Protein AF-W1YSP0-F1 (afdb_monomer)

Secondary structure (DSSP, 8-state):
--------SEES-HHHHHHHHHHHHHHHHHHHHHHHHHHH--TT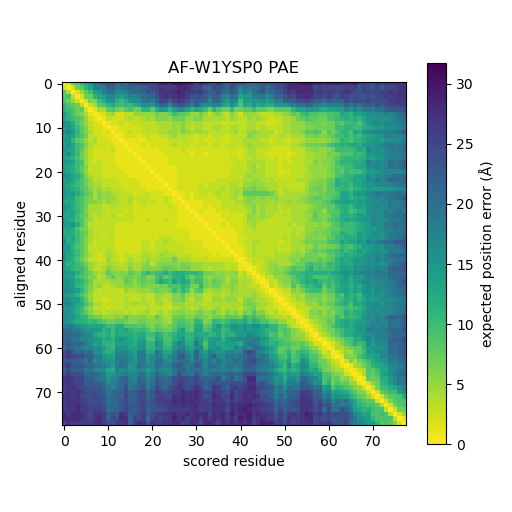S--EE--PPPTT-SS----TTS----TT------

Nearest PDB structures (foldseek):
  3la6-assembly2_L  TM=3.554E-01  e=8.474E+00  Escherichia coli K-12

Solvent-accessible s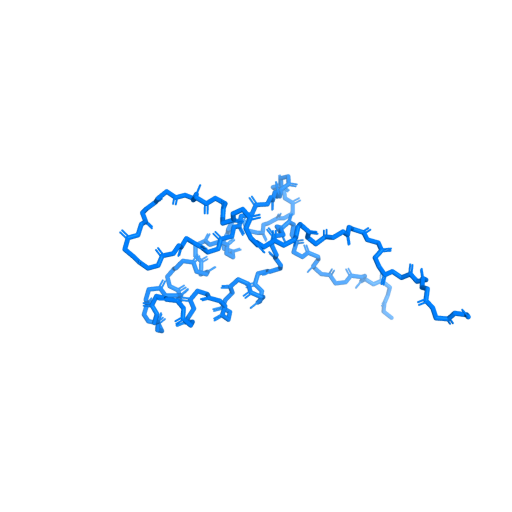urface area (backbone atoms only — not comparable to full-atom values): 5088 Å² total; per-residue (Å²): 133,99,65,85,69,89,70,63,55,35,40,60,40,65,67,57,44,33,55,49,21,27,72,56,58,33,64,70,54,8,49,55,56,34,51,58,51,53,73,60,63,47,94,88,50,90,51,47,81,60,76,74,51,56,73,94,44,95,58,82,70,78,62,87,82,58,76,73,81,65,95,60,90,66,89,88,90,127

InterPro domains:
  IPR002696 Membrane protein insertion efficiency factor YidD-like [PF01809] (1-52)
  IPR002696 Membrane protein insertion efficiency factor YidD-like [PTHR33383] (1-54)
  IPR002696 Membrane protein insertion efficiency factor YidD-like [SM01234] (1-52)
  IPR002696 Membrane protein insertion efficiency factor YidD-like [TIGR00278] (1-48)

Organism: NCBI:txid408170

Structure (mmCIF, N/CA/C/O backbone):
data_AF-W1YSP0-F1
#
_entry.id   AF-W1YSP0-F1
#
loop_
_atom_site.group_PDB
_atom_site.id
_atom_site.type_symbol
_atom_site.label_atom_id
_atom_site.label_alt_id
_atom_site.label_comp_id
_atom_site.label_asym_id
_atom_site.label_entity_id
_atom_site.label_seq_id
_atom_site.pdbx_PDB_ins_code
_atom_site.Cartn_x
_atom_site.Cartn_y
_atom_site.Cartn_z
_atom_site.occupancy
_atom_site.B_iso_or_equiv
_atom_site.auth_seq_id
_atom_site.auth_comp_id
_atom_site.auth_asym_id
_atom_site.auth_atom_id
_atom_site.pdbx_PDB_model_num
ATOM 1 N N . SER A 1 1 ? 25.587 -14.231 -0.302 1.00 39.25 1 SER A N 1
ATOM 2 C CA . SER A 1 1 ? 24.281 -14.618 -0.876 1.00 39.25 1 SER A CA 1
ATOM 3 C C . SER A 1 1 ? 23.876 -13.644 -1.981 1.00 39.25 1 SER A C 1
ATOM 5 O O . SER A 1 1 ? 23.396 -12.566 -1.656 1.00 39.25 1 SER A O 1
ATOM 7 N N . PRO A 1 2 ? 24.107 -13.953 -3.272 1.00 49.78 2 PRO A N 1
ATOM 8 C CA . PRO A 1 2 ? 23.901 -13.026 -4.390 1.00 49.78 2 PRO A CA 1
ATOM 9 C C . PRO A 1 2 ? 22.481 -13.152 -4.979 1.00 49.78 2 PRO A C 1
ATOM 11 O O . PRO A 1 2 ? 22.302 -13.400 -6.165 1.00 49.78 2 PRO A O 1
ATOM 14 N N . ALA A 1 3 ? 21.459 -13.016 -4.132 1.00 55.28 3 ALA A N 1
ATOM 15 C CA . ALA A 1 3 ? 20.051 -13.024 -4.524 1.00 55.28 3 ALA A CA 1
ATOM 16 C C . ALA A 1 3 ? 19.410 -11.745 -3.982 1.00 55.28 3 ALA A C 1
ATOM 18 O O . ALA A 1 3 ? 18.912 -11.722 -2.856 1.00 55.28 3 ALA A O 1
ATOM 19 N N . LEU A 1 4 ? 19.508 -10.651 -4.745 1.00 55.59 4 LEU A N 1
ATOM 20 C CA . LEU A 1 4 ? 18.880 -9.392 -4.355 1.00 55.59 4 LEU A CA 1
ATOM 21 C C . LEU A 1 4 ? 17.373 -9.637 -4.131 1.00 55.59 4 LEU A C 1
ATOM 23 O O . LEU A 1 4 ? 16.722 -10.292 -4.951 1.00 55.59 4 LEU A O 1
ATOM 27 N N . PRO A 1 5 ? 16.829 -9.181 -2.992 1.00 51.56 5 PRO A N 1
ATOM 28 C CA . PRO A 1 5 ? 15.560 -9.646 -2.458 1.00 51.56 5 PRO A CA 1
ATOM 29 C C . PRO A 1 5 ? 14.387 -9.189 -3.325 1.00 51.56 5 PRO A C 1
ATOM 31 O O . PRO A 1 5 ? 14.471 -8.223 -4.080 1.00 51.56 5 PRO A O 1
ATOM 34 N N . ARG A 1 6 ? 13.267 -9.900 -3.177 1.00 60.34 6 ARG A N 1
ATOM 35 C CA . ARG A 1 6 ? 11.944 -9.642 -3.765 1.00 60.34 6 ARG A CA 1
ATOM 36 C C . ARG A 1 6 ? 11.605 -8.136 -3.777 1.00 60.34 6 ARG A C 1
ATOM 38 O O . ARG A 1 6 ? 11.038 -7.620 -2.820 1.00 60.34 6 ARG A O 1
ATOM 45 N N . ARG A 1 7 ? 11.937 -7.426 -4.862 1.00 69.75 7 ARG A N 1
ATOM 46 C CA . ARG A 1 7 ? 11.582 -6.010 -5.053 1.00 69.75 7 ARG A CA 1
ATOM 47 C C . ARG A 1 7 ? 10.063 -5.917 -5.204 1.00 69.75 7 ARG A C 1
ATOM 49 O O . ARG A 1 7 ? 9.517 -6.536 -6.120 1.00 69.75 7 ARG A O 1
ATOM 56 N N . CYS A 1 8 ? 9.376 -5.165 -4.336 1.00 77.75 8 CYS A N 1
ATOM 57 C CA . CY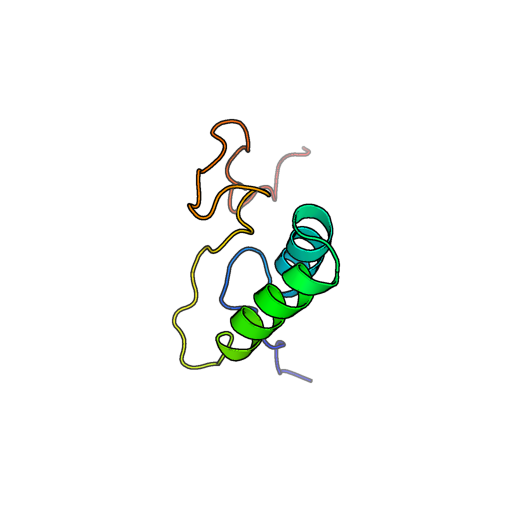S A 1 8 ? 7.972 -4.826 -4.593 1.00 77.75 8 CYS A CA 1
ATOM 58 C C . CYS A 1 8 ? 7.896 -4.161 -5.967 1.00 77.75 8 CYS A C 1
ATOM 60 O O . CYS A 1 8 ? 8.616 -3.206 -6.253 1.00 77.75 8 CYS A O 1
ATOM 62 N N . ARG A 1 9 ? 7.051 -4.716 -6.836 1.00 81.56 9 ARG A N 1
ATOM 63 C CA . ARG A 1 9 ? 6.855 -4.195 -8.195 1.00 81.56 9 ARG A CA 1
ATOM 64 C C . ARG A 1 9 ? 5.968 -2.969 -8.225 1.00 81.56 9 ARG A C 1
ATOM 66 O O . ARG A 1 9 ? 5.908 -2.276 -9.233 1.00 81.56 9 ARG A O 1
ATOM 73 N N . TYR A 1 10 ? 5.258 -2.739 -7.134 1.00 81.56 10 TYR A N 1
ATOM 74 C CA . TYR A 1 10 ? 4.412 -1.588 -6.995 1.00 81.56 10 TYR A CA 1
ATOM 75 C C . TYR A 1 10 ? 5.099 -0.479 -6.203 1.00 81.56 10 TYR A C 1
ATOM 77 O O . TYR A 1 10 ? 5.905 -0.756 -5.311 1.00 81.56 10 TYR A O 1
ATOM 85 N N . TYR A 1 11 ? 4.760 0.757 -6.558 1.00 78.81 11 TYR A N 1
ATOM 86 C CA . TYR A 1 11 ? 5.143 1.961 -5.837 1.00 78.81 11 TYR A CA 1
ATOM 87 C C . TYR A 1 11 ? 3.890 2.618 -5.233 1.00 78.81 11 TYR A C 1
ATOM 89 O O . TYR A 1 11 ? 2.877 2.706 -5.932 1.00 78.81 11 TYR A O 1
ATOM 97 N N . PRO A 1 12 ? 3.921 3.076 -3.973 1.00 80.62 12 PRO A N 1
ATOM 98 C CA . PRO A 1 12 ? 4.913 2.779 -2.936 1.00 80.62 12 PRO A CA 1
ATOM 99 C C . PRO A 1 12 ? 5.028 1.270 -2.654 1.00 80.62 12 PRO A C 1
ATOM 101 O O . PRO A 1 12 ? 4.219 0.466 -3.123 1.00 80.62 12 PRO A O 1
ATOM 104 N N . THR A 1 13 ? 6.073 0.865 -1.924 1.00 86.69 13 THR A N 1
ATOM 105 C CA . THR A 1 13 ? 6.308 -0.554 -1.612 1.00 86.69 13 THR A CA 1
ATOM 106 C C . THR A 1 13 ? 5.134 -1.154 -0.838 1.00 86.69 13 THR A C 1
ATOM 108 O O . THR A 1 13 ? 4.388 -0.461 -0.152 1.00 86.69 13 THR A O 1
ATOM 111 N N . CYS A 1 14 ? 4.983 -2.475 -0.904 1.00 86.19 14 CYS A N 1
ATOM 112 C CA . CYS A 1 14 ? 3.879 -3.186 -0.262 1.00 86.19 14 CYS A CA 1
ATOM 113 C C . CYS A 1 14 ? 3.848 -2.979 1.266 1.00 86.19 14 CYS A C 1
ATOM 115 O O . CYS A 1 14 ? 2.772 -2.967 1.852 1.0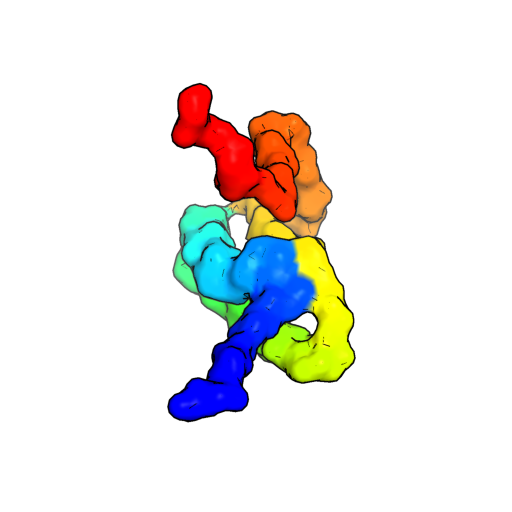0 86.19 14 CYS A O 1
ATOM 117 N N . SER A 1 15 ? 5.010 -2.785 1.904 1.00 85.69 15 SER A N 1
ATOM 118 C CA . SER A 1 15 ? 5.114 -2.443 3.328 1.00 85.69 15 SER A CA 1
ATOM 119 C C . SER A 1 15 ? 4.695 -1.002 3.620 1.00 85.69 15 SER A C 1
ATOM 121 O O . SER A 1 15 ? 3.977 -0.775 4.586 1.00 85.69 15 SER A O 1
ATOM 123 N N . ALA A 1 16 ? 5.087 -0.040 2.781 1.00 85.44 16 ALA A N 1
ATOM 124 C CA . ALA A 1 16 ? 4.649 1.348 2.914 1.00 85.44 16 ALA A CA 1
ATOM 125 C C . ALA A 1 16 ? 3.128 1.470 2.719 1.00 85.44 16 ALA A C 1
ATOM 127 O O . ALA A 1 16 ? 2.452 2.065 3.553 1.00 85.44 16 ALA A O 1
ATOM 128 N N . TYR A 1 17 ? 2.580 0.796 1.701 1.00 87.56 17 TYR A N 1
ATOM 129 C CA . TYR A 1 17 ? 1.133 0.701 1.502 1.00 87.56 17 TYR A CA 1
ATOM 130 C C . TYR A 1 17 ? 0.426 0.062 2.696 1.00 87.56 17 TYR A C 1
ATOM 132 O O . TYR A 1 17 ? -0.661 0.494 3.049 1.00 87.56 17 TYR A O 1
ATOM 140 N N . ALA A 1 18 ? 1.030 -0.944 3.336 1.00 88.50 18 ALA A N 1
ATOM 141 C CA . ALA A 1 18 ? 0.442 -1.577 4.513 1.00 88.50 18 ALA A CA 1
ATOM 142 C C . ALA A 1 18 ? 0.280 -0.597 5.678 1.00 88.50 18 ALA A C 1
ATOM 144 O O . ALA A 1 18 ? -0.780 -0.545 6.299 1.00 88.50 18 ALA A O 1
ATOM 145 N N . VAL A 1 19 ? 1.322 0.190 5.955 1.00 89.38 19 VAL A N 1
ATOM 146 C CA . VAL A 1 19 ? 1.302 1.202 7.018 1.00 89.38 19 VAL A CA 1
ATOM 147 C C . VAL A 1 19 ? 0.250 2.265 6.716 1.00 89.38 19 VAL A C 1
ATOM 149 O O . VAL A 1 19 ? -0.594 2.552 7.562 1.00 89.38 19 VAL A O 1
ATOM 152 N N . GLU A 1 20 ? 0.254 2.791 5.494 1.00 85.38 20 GLU A N 1
ATOM 153 C CA . GLU A 1 20 ? -0.683 3.822 5.052 1.00 85.38 20 GLU A CA 1
ATOM 154 C C . GLU A 1 20 ? -2.133 3.304 5.056 1.00 85.38 20 GLU A C 1
ATOM 156 O O . GLU A 1 20 ? -3.029 3.961 5.574 1.00 85.38 20 GLU A O 1
ATOM 161 N N . ALA A 1 21 ? -2.376 2.072 4.597 1.00 88.50 21 ALA A N 1
ATOM 162 C CA . ALA A 1 21 ? -3.714 1.486 4.534 1.00 88.50 21 ALA A CA 1
ATOM 163 C C . ALA A 1 21 ? -4.308 1.259 5.926 1.00 88.50 21 ALA A C 1
ATOM 165 O O . ALA A 1 21 ? -5.509 1.451 6.128 1.00 88.50 21 ALA A O 1
ATOM 166 N N . VAL A 1 22 ? -3.473 0.866 6.892 1.00 89.56 22 VAL A N 1
ATOM 167 C CA . VAL A 1 22 ? -3.886 0.707 8.290 1.00 89.56 22 VAL A CA 1
ATOM 168 C C . VAL A 1 22 ? -4.134 2.062 8.954 1.00 89.56 22 VAL A C 1
ATOM 170 O O . VAL A 1 22 ? -5.101 2.180 9.703 1.00 89.56 22 VAL A O 1
ATOM 173 N N . GLN A 1 23 ? -3.321 3.084 8.669 1.00 86.19 23 GLN A N 1
ATOM 174 C CA . GLN A 1 23 ? -3.526 4.439 9.197 1.00 86.19 23 GLN A CA 1
ATOM 175 C C . GLN A 1 23 ? -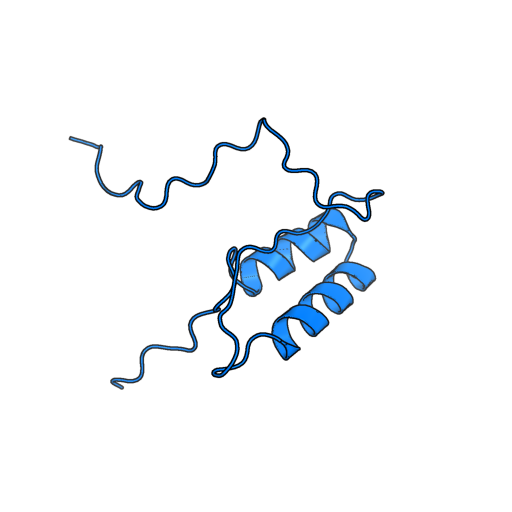4.797 5.093 8.642 1.00 86.19 23 GLN A C 1
ATOM 177 O O . GLN A 1 23 ? -5.548 5.706 9.394 1.00 86.19 23 GLN A O 1
ATOM 182 N N . VAL A 1 24 ? -5.060 4.929 7.344 1.00 83.44 24 VAL A N 1
ATOM 183 C CA . VAL A 1 24 ? -6.169 5.588 6.644 1.00 83.44 24 VAL A CA 1
ATOM 184 C C . VAL A 1 24 ? -7.504 4.870 6.859 1.00 83.44 24 VAL A C 1
ATOM 186 O O . VAL A 1 24 ? -8.513 5.506 7.158 1.00 83.44 24 VAL A O 1
ATOM 189 N N . HIS A 1 25 ? -7.545 3.542 6.710 1.00 84.31 25 HIS A N 1
ATOM 190 C CA . HIS A 1 25 ? -8.797 2.773 6.756 1.00 84.31 25 HIS A CA 1
ATOM 191 C C . HIS A 1 25 ? -9.002 1.979 8.053 1.00 84.31 25 HIS A C 1
ATOM 193 O O . HIS A 1 25 ? -10.040 1.327 8.218 1.00 84.31 25 HIS A O 1
ATOM 199 N N . GLY A 1 26 ? -8.031 2.011 8.965 1.00 88.19 26 GLY A N 1
ATOM 200 C CA . GLY A 1 26 ? -7.999 1.171 10.156 1.00 88.19 26 GLY A CA 1
ATOM 201 C C . GLY A 1 26 ? -7.493 -0.246 9.872 1.00 88.19 26 GLY A C 1
ATOM 202 O O . GLY A 1 26 ? -7.373 -0.687 8.728 1.00 88.19 26 GLY A O 1
ATOM 203 N N . VAL A 1 27 ? -7.223 -0.995 10.943 1.00 89.81 27 VAL A N 1
ATOM 204 C CA . VAL A 1 27 ? -6.553 -2.308 10.889 1.00 89.81 27 VAL A CA 1
ATOM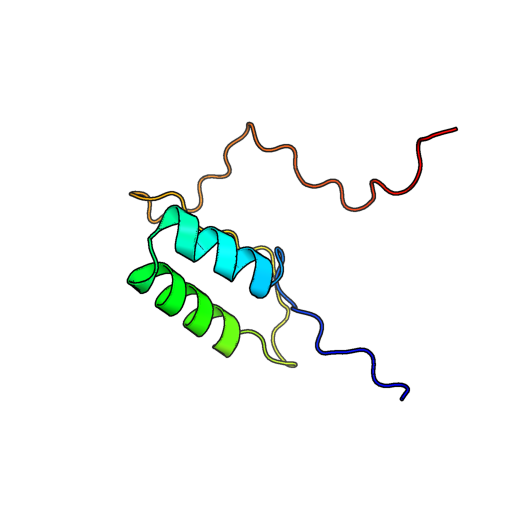 205 C C . VAL A 1 27 ? -7.292 -3.311 9.999 1.00 89.81 27 VAL A C 1
ATOM 207 O O . VAL A 1 27 ? -6.676 -3.960 9.161 1.00 89.81 27 VAL A O 1
ATOM 210 N N . VAL A 1 28 ? -8.618 -3.414 10.123 1.00 90.19 28 VAL A N 1
ATOM 211 C CA . VAL A 1 28 ? -9.404 -4.435 9.407 1.00 90.19 28 VAL A CA 1
ATOM 212 C C . VAL A 1 28 ? -9.393 -4.199 7.892 1.00 90.19 28 VAL A C 1
ATOM 214 O O . VAL A 1 28 ? -8.999 -5.080 7.130 1.00 90.19 28 VAL A O 1
ATOM 217 N N . LYS A 1 29 ? -9.779 -3.000 7.438 1.00 86.38 29 LYS A N 1
ATOM 218 C CA . LYS A 1 29 ? -9.799 -2.658 6.004 1.00 86.38 29 LYS A CA 1
ATOM 219 C C . LYS A 1 29 ? -8.387 -2.542 5.424 1.00 86.38 29 LYS A C 1
ATOM 221 O O . LYS A 1 29 ? -8.156 -3.002 4.306 1.00 86.38 29 LYS A O 1
ATOM 226 N N . GLY A 1 30 ? -7.442 -1.996 6.191 1.00 88.62 30 GLY A N 1
ATOM 227 C CA . GLY A 1 30 ? -6.045 -1.865 5.789 1.00 88.62 30 GLY A CA 1
ATOM 228 C C . GLY A 1 30 ? -5.376 -3.212 5.521 1.00 88.62 30 GLY A C 1
ATOM 229 O O . GLY A 1 30 ? -4.704 -3.372 4.500 1.00 88.62 30 GLY A O 1
ATOM 230 N N . ILE A 1 31 ? -5.628 -4.218 6.367 1.00 91.38 31 ILE A N 1
ATOM 231 C CA . ILE A 1 31 ? -5.133 -5.586 6.157 1.00 91.38 31 ILE A CA 1
ATOM 232 C C . ILE A 1 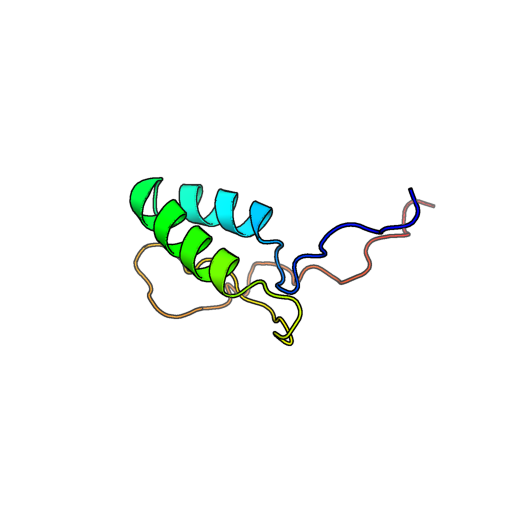31 ? -5.736 -6.201 4.890 1.00 91.38 31 ILE A C 1
ATOM 234 O O . ILE A 1 31 ? -4.993 -6.756 4.084 1.00 91.38 31 ILE A O 1
ATOM 238 N N . VAL A 1 32 ? -7.048 -6.073 4.665 1.00 91.06 32 VAL A N 1
ATOM 239 C CA . VAL A 1 32 ? -7.704 -6.641 3.471 1.00 91.06 32 VAL A CA 1
ATOM 240 C C . VAL A 1 32 ? -7.128 -6.050 2.177 1.00 91.06 32 VAL A C 1
ATOM 242 O O . VAL A 1 32 ? -6.753 -6.802 1.275 1.00 91.06 32 VAL A O 1
ATOM 245 N N . LEU A 1 33 ? -6.982 -4.722 2.099 1.00 87.25 33 LEU A N 1
ATOM 246 C CA . LEU A 1 33 ? -6.397 -4.034 0.938 1.00 87.25 33 LEU A CA 1
ATOM 247 C C . LEU A 1 33 ? -4.941 -4.447 0.700 1.00 87.25 33 LEU A C 1
ATOM 249 O O . LEU A 1 33 ? -4.530 -4.737 -0.428 1.00 87.25 33 LEU A O 1
ATOM 253 N N . THR A 1 34 ? -4.165 -4.520 1.779 1.00 89.94 34 THR A N 1
ATOM 254 C CA . THR A 1 34 ? -2.751 -4.898 1.732 1.00 89.94 34 THR A CA 1
ATOM 255 C C . THR A 1 34 ? -2.572 -6.337 1.271 1.00 89.94 34 THR A C 1
ATOM 257 O O . THR A 1 34 ? -1.769 -6.592 0.374 1.00 89.94 34 THR A O 1
ATOM 260 N N . LEU A 1 35 ? -3.332 -7.281 1.833 1.00 91.06 35 LEU A N 1
ATOM 261 C CA . LEU A 1 35 ? -3.282 -8.693 1.450 1.00 91.06 35 LEU A CA 1
ATOM 262 C C . LEU A 1 35 ? -3.654 -8.874 -0.019 1.00 91.06 35 LEU A C 1
ATOM 264 O O . LEU A 1 35 ? -2.959 -9.579 -0.752 1.00 91.06 35 LEU A O 1
ATOM 268 N N . TRP A 1 36 ? -4.696 -8.183 -0.479 1.00 87.62 36 TRP A N 1
ATOM 269 C CA . TRP A 1 36 ? -5.101 -8.230 -1.878 1.00 87.62 36 TRP A CA 1
ATOM 270 C C . TRP A 1 36 ? -4.015 -7.696 -2.824 1.00 87.62 36 TRP A C 1
ATOM 272 O O . TRP A 1 36 ? -3.775 -8.253 -3.899 1.00 87.62 36 TRP A O 1
ATOM 282 N N . ARG A 1 37 ? -3.299 -6.639 -2.428 1.00 86.75 37 ARG A N 1
ATOM 283 C CA . ARG A 1 37 ? -2.155 -6.125 -3.193 1.00 86.75 37 ARG A CA 1
ATOM 284 C C . ARG A 1 37 ? -0.941 -7.053 -3.136 1.00 86.75 37 ARG A C 1
ATOM 286 O O . ARG A 1 37 ? -0.279 -7.244 -4.155 1.00 86.75 37 ARG A O 1
ATOM 293 N N . LEU A 1 38 ? -0.676 -7.674 -1.989 1.00 87.50 38 LEU A N 1
ATOM 294 C CA . LEU A 1 38 ? 0.439 -8.601 -1.808 1.00 87.50 38 LEU A CA 1
ATOM 295 C C . LEU A 1 38 ? 0.265 -9.867 -2.655 1.00 87.50 38 LEU A C 1
ATOM 297 O O . LEU A 1 38 ? 1.215 -10.285 -3.312 1.00 87.50 38 LEU A O 1
ATOM 301 N N . MET A 1 39 ? -0.956 -10.407 -2.735 1.00 86.38 39 MET A N 1
ATOM 302 C CA . MET A 1 39 ? -1.283 -11.527 -3.630 1.00 86.38 39 MET A CA 1
ATOM 303 C C . MET A 1 39 ? -1.025 -11.193 -5.109 1.00 86.38 39 MET A C 1
ATOM 305 O O . MET A 1 39 ? -0.608 -12.055 -5.881 1.00 86.38 39 MET A O 1
ATOM 309 N N . ARG A 1 40 ? -1.211 -9.928 -5.510 1.00 82.62 40 ARG A N 1
ATOM 310 C CA . ARG A 1 40 ? -0.914 -9.445 -6.872 1.00 82.62 40 ARG A CA 1
ATOM 311 C C . ARG A 1 40 ? 0.572 -9.133 -7.093 1.00 82.62 40 ARG A C 1
ATOM 313 O O . ARG A 1 40 ? 1.015 -9.042 -8.239 1.00 82.62 40 ARG A O 1
ATOM 320 N N . CYS A 1 41 ? 1.365 -9.005 -6.028 1.00 82.06 41 CYS A N 1
ATOM 321 C CA . CYS A 1 41 ? 2.796 -8.706 -6.086 1.00 82.06 41 CYS A CA 1
ATOM 322 C C . CYS A 1 41 ? 3.637 -9.961 -6.401 1.00 82.06 41 CYS A C 1
ATOM 324 O O . CYS A 1 41 ? 4.440 -10.428 -5.593 1.00 82.06 41 CYS A O 1
ATOM 326 N N . ASN A 1 42 ? 3.475 -10.499 -7.611 1.00 82.69 42 ASN A N 1
ATOM 327 C CA . ASN A 1 42 ? 4.177 -11.692 -8.098 1.00 82.69 42 ASN A CA 1
ATOM 328 C C . ASN A 1 42 ? 5.249 -11.351 -9.168 1.00 82.69 42 ASN A C 1
ATOM 330 O O . ASN A 1 42 ? 5.234 -10.235 -9.698 1.00 82.69 42 ASN A O 1
ATOM 334 N N . PRO A 1 43 ? 6.188 -12.276 -9.489 1.00 78.38 43 PRO A N 1
ATOM 335 C CA . PRO A 1 43 ? 7.218 -12.123 -10.525 1.00 78.38 43 PRO A CA 1
ATOM 336 C C . PRO A 1 43 ? 6.757 -11.683 -11.919 1.00 78.38 43 PRO A C 1
ATOM 338 O O . PRO A 1 43 ? 7.493 -10.995 -12.624 1.00 78.38 43 PRO A O 1
ATOM 341 N N . LEU A 1 44 ? 5.553 -12.105 -12.285 1.00 75.31 44 LEU A N 1
ATOM 342 C CA . LEU A 1 44 ? 4.974 -12.071 -13.624 1.00 75.31 44 LEU A CA 1
ATOM 343 C C . LEU A 1 44 ? 4.123 -10.812 -13.866 1.00 75.31 44 LEU A C 1
ATOM 345 O O . LEU A 1 44 ? 3.743 -10.522 -14.996 1.00 75.31 44 LEU A O 1
ATOM 349 N N . THR A 1 45 ? 3.831 -10.047 -12.814 1.00 78.00 45 THR A N 1
ATOM 350 C CA . THR A 1 45 ? 3.112 -8.774 -12.896 1.00 78.00 45 THR A CA 1
ATOM 351 C C . THR A 1 45 ? 4.069 -7.659 -13.326 1.00 78.00 45 THR A C 1
ATOM 353 O O . THR A 1 45 ? 5.215 -7.623 -12.887 1.00 78.00 45 THR A O 1
ATOM 356 N N . ARG A 1 46 ? 3.616 -6.709 -14.157 1.00 74.38 46 ARG A N 1
ATOM 357 C CA . ARG A 1 46 ? 4.428 -5.535 -14.554 1.00 74.38 46 ARG A CA 1
ATOM 358 C C . ARG A 1 46 ? 4.676 -4.548 -13.406 1.00 74.38 46 ARG A C 1
ATOM 360 O O . ARG A 1 46 ? 5.644 -3.798 -13.451 1.00 74.38 46 ARG A O 1
ATOM 367 N N . GLY A 1 47 ? 3.847 -4.587 -12.366 1.00 79.38 47 GLY A N 1
ATOM 368 C CA . GLY A 1 47 ? 3.856 -3.580 -11.310 1.00 79.38 47 GLY A CA 1
ATOM 369 C C . GLY A 1 47 ? 3.224 -2.268 -11.764 1.00 79.38 47 GLY A C 1
ATOM 370 O O . GLY A 1 47 ? 2.681 -2.183 -12.863 1.00 79.38 47 GLY A O 1
ATOM 371 N N . GLY A 1 48 ? 3.269 -1.255 -10.904 1.00 82.62 48 GLY A N 1
ATOM 372 C CA . GLY A 1 48 ? 2.681 0.055 -11.179 1.00 82.62 48 GLY A CA 1
ATOM 373 C C . GLY A 1 48 ? 2.603 0.947 -9.944 1.00 82.62 48 GLY A C 1
ATOM 374 O O . GLY A 1 48 ? 2.968 0.533 -8.842 1.00 82.62 48 GLY A O 1
ATOM 375 N N . VAL A 1 49 ? 2.118 2.172 -10.128 1.00 81.12 49 VAL A N 1
ATOM 376 C CA . VAL A 1 49 ? 1.856 3.101 -9.025 1.00 81.12 49 VAL A CA 1
ATOM 377 C C . VAL A 1 49 ? 0.437 2.857 -8.514 1.00 81.12 49 VAL A C 1
ATOM 379 O O . VAL A 1 49 ? -0.511 2.921 -9.289 1.00 81.12 49 VAL A O 1
ATOM 382 N N . ASP A 1 50 ? 0.299 2.521 -7.235 1.00 82.38 50 ASP A N 1
ATOM 383 C CA . ASP A 1 50 ? -0.992 2.282 -6.580 1.00 82.38 50 ASP A CA 1
ATOM 384 C C . ASP A 1 50 ? -0.883 2.808 -5.140 1.00 82.38 50 ASP A C 1
ATOM 386 O O . ASP A 1 50 ? -0.046 2.367 -4.357 1.00 82.38 50 ASP A O 1
ATOM 390 N N . HIS A 1 51 ? -1.634 3.842 -4.807 1.00 82.81 51 HIS A N 1
ATOM 391 C CA . HIS A 1 51 ? -1.594 4.472 -3.488 1.00 82.81 51 HIS A CA 1
ATOM 392 C C . HIS A 1 51 ? -2.871 4.128 -2.731 1.00 82.81 51 HIS A C 1
ATOM 394 O O . HIS A 1 51 ? -3.868 3.712 -3.323 1.00 82.81 51 HIS A O 1
ATOM 400 N N . VAL A 1 52 ? -2.835 4.263 -1.410 1.00 79.81 52 VAL A N 1
ATOM 401 C CA . VAL A 1 52 ? -4.033 4.051 -0.598 1.00 79.81 52 VAL A CA 1
ATOM 402 C C . VAL A 1 52 ? -5.029 5.175 -0.908 1.00 79.81 52 VAL A C 1
ATOM 404 O O . VAL A 1 52 ? -4.635 6.340 -0.897 1.00 79.81 52 VAL A O 1
ATOM 407 N N . PRO A 1 53 ? -6.296 4.866 -1.227 1.00 78.25 53 PRO A N 1
ATOM 408 C CA . PRO A 1 53 ? -7.310 5.897 -1.408 1.00 78.25 53 PRO A CA 1
ATOM 409 C C . PRO A 1 53 ? -7.674 6.549 -0.067 1.00 78.25 53 PRO A C 1
ATOM 411 O O . PRO A 1 53 ? -7.622 5.916 0.984 1.00 78.25 53 PRO A O 1
ATOM 414 N N . GLU A 1 54 ? -8.080 7.815 -0.095 1.00 77.31 54 GLU A N 1
ATOM 415 C CA . GLU A 1 54 ? -8.495 8.536 1.111 1.00 77.31 54 GLU A CA 1
ATOM 416 C C . GLU A 1 54 ? -9.747 7.908 1.760 1.00 77.31 54 GLU A C 1
ATOM 418 O O . GLU A 1 54 ? -10.608 7.336 1.075 1.00 77.31 54 GLU A O 1
ATOM 423 N N . PRO A 1 55 ? -9.906 8.005 3.092 1.00 69.81 55 PRO A N 1
ATOM 424 C CA . PRO A 1 55 ? -11.034 7.396 3.771 1.00 69.81 55 PRO A CA 1
ATOM 425 C C . PRO A 1 55 ? -12.323 8.123 3.373 1.00 69.81 55 PRO A C 1
ATOM 427 O O . PRO A 1 55 ? -12.455 9.330 3.543 1.00 69.81 55 PRO A O 1
ATOM 430 N N . GLY A 1 56 ? -13.286 7.375 2.832 1.00 72.12 56 GLY A N 1
ATOM 431 C CA . GLY A 1 56 ? -14.545 7.930 2.322 1.00 72.12 56 GLY A CA 1
ATOM 432 C C . GLY A 1 56 ? -14.571 8.168 0.810 1.00 72.12 56 GLY A C 1
ATOM 433 O O . GLY A 1 56 ? -15.637 8.474 0.283 1.00 72.12 56 GLY A O 1
ATOM 434 N N . GLN A 1 57 ? -13.460 7.953 0.094 1.00 68.50 57 GLN A N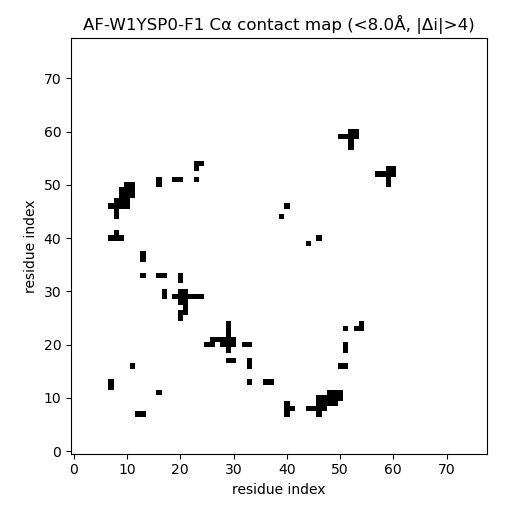 1
ATOM 435 C CA . GLN A 1 57 ? -13.437 7.974 -1.370 1.00 68.50 57 GLN A CA 1
ATOM 436 C C . GLN A 1 57 ? -12.965 6.633 -1.939 1.00 68.50 57 GLN A C 1
ATOM 438 O O . GLN A 1 57 ? -11.988 6.045 -1.493 1.00 68.50 57 GLN A O 1
ATOM 443 N N . TRP A 1 58 ? -13.687 6.133 -2.944 1.00 64.06 58 TRP A N 1
ATOM 444 C CA . TRP A 1 58 ? -13.323 4.915 -3.683 1.00 64.06 58 TRP A CA 1
ATOM 445 C C . TRP A 1 58 ? -12.409 5.199 -4.878 1.00 64.06 58 TRP A C 1
ATOM 447 O O . TRP A 1 58 ? -11.839 4.275 -5.455 1.00 64.06 58 TRP A O 1
ATOM 457 N N . HIS A 1 59 ? -12.294 6.466 -5.277 1.00 61.16 59 HIS A N 1
ATOM 458 C CA . HIS A 1 59 ? -11.491 6.884 -6.415 1.00 61.16 59 HIS A CA 1
ATOM 459 C C . HIS A 1 59 ? -10.169 7.469 -5.941 1.00 61.16 59 HIS A C 1
ATOM 461 O O . HIS A 1 59 ? -10.128 8.274 -5.013 1.00 61.16 59 HIS A O 1
ATOM 467 N N . TYR A 1 60 ? -9.096 7.086 -6.629 1.00 63.62 60 TYR A N 1
ATOM 468 C CA . TYR A 1 60 ? -7.790 7.692 -6.453 1.00 63.62 60 TYR A CA 1
ATOM 469 C C . TYR A 1 60 ? -7.830 9.140 -6.949 1.00 63.62 60 TYR A C 1
ATOM 471 O O . TYR A 1 60 ? -7.703 9.410 -8.145 1.00 63.62 60 TYR A O 1
ATOM 479 N N . ARG A 1 61 ? -8.053 10.079 -6.032 1.00 61.25 61 ARG A N 1
ATOM 480 C CA . ARG A 1 61 ?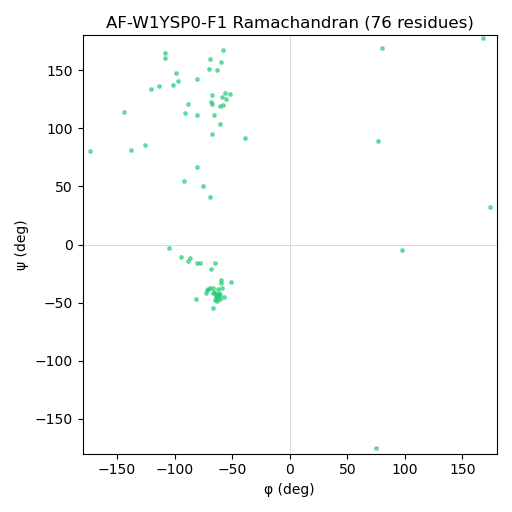 -7.861 11.502 -6.285 1.00 61.25 61 ARG A CA 1
ATOM 481 C C . ARG A 1 61 ? -6.428 11.801 -5.882 1.00 61.25 61 ARG A C 1
ATOM 483 O O . ARG A 1 61 ? -6.103 11.650 -4.717 1.00 61.25 61 ARG A O 1
ATOM 490 N N . TYR A 1 62 ? -5.560 12.139 -6.833 1.00 61.16 62 TYR A N 1
ATOM 491 C CA . TYR A 1 62 ? -4.211 12.594 -6.494 1.00 61.16 62 TYR A CA 1
ATOM 492 C C . TYR A 1 62 ? -4.367 13.934 -5.757 1.00 61.16 62 TYR A C 1
ATOM 494 O O . TYR A 1 62 ? -4.822 14.890 -6.398 1.00 61.16 62 TYR A O 1
ATOM 502 N N . PRO A 1 63 ? -4.078 14.032 -4.447 1.00 60.62 63 PRO A N 1
ATOM 503 C CA . PRO A 1 63 ? -4.008 15.332 -3.793 1.00 60.62 63 PRO A CA 1
ATOM 504 C C . PRO A 1 63 ? -2.902 16.134 -4.488 1.00 60.62 63 PRO A C 1
ATOM 506 O O . PRO A 1 63 ? -1.754 15.696 -4.580 1.00 60.62 63 PRO A O 1
ATOM 509 N N . HIS A 1 64 ? -3.268 17.271 -5.083 1.00 63.06 64 HIS A N 1
ATOM 510 C CA . HIS A 1 64 ? -2.342 18.104 -5.862 1.00 63.06 64 HIS A CA 1
ATOM 511 C C . HIS A 1 64 ? -1.212 18.700 -5.004 1.00 63.06 64 HIS A C 1
ATOM 513 O O . HIS A 1 64 ? -0.219 19.178 -5.546 1.00 63.06 64 HIS A O 1
ATOM 519 N N . ASP A 1 65 ? -1.383 18.669 -3.687 1.00 61.97 65 ASP A N 1
ATOM 520 C CA . ASP A 1 65 ? -0.499 19.178 -2.646 1.00 61.97 65 ASP A CA 1
ATOM 521 C C . ASP A 1 65 ? 0.583 18.184 -2.194 1.00 61.97 65 ASP A C 1
ATOM 523 O O . ASP A 1 65 ? 1.542 18.606 -1.550 1.00 61.97 65 ASP A O 1
ATOM 527 N N . ILE A 1 66 ? 0.507 16.900 -2.573 1.00 57.09 66 ILE A N 1
ATOM 528 C CA . ILE A 1 66 ? 1.623 15.970 -2.359 1.00 57.09 66 ILE A CA 1
ATOM 529 C C . ILE A 1 66 ? 2.645 16.188 -3.486 1.00 57.09 66 ILE A C 1
ATOM 531 O O . ILE A 1 66 ? 2.349 15.853 -4.642 1.00 57.09 66 ILE A O 1
ATOM 535 N N . PRO A 1 67 ? 3.853 16.726 -3.204 1.00 54.69 67 PRO A N 1
ATOM 536 C CA . PRO A 1 67 ? 4.899 16.802 -4.213 1.00 54.69 67 PRO A CA 1
ATOM 537 C C . PRO A 1 67 ? 5.181 15.381 -4.689 1.00 54.69 67 PRO A C 1
ATOM 539 O O . PRO A 1 67 ? 5.404 14.479 -3.875 1.00 54.69 67 PRO A O 1
ATOM 542 N N . ARG A 1 68 ? 5.123 15.156 -6.011 1.00 52.88 68 ARG A N 1
ATOM 543 C CA . ARG A 1 68 ? 5.460 13.843 -6.570 1.00 52.88 68 ARG A CA 1
ATOM 544 C C . ARG A 1 68 ? 6.826 13.468 -6.003 1.00 52.88 68 ARG A C 1
ATOM 546 O O . ARG A 1 68 ? 7.723 14.304 -6.101 1.00 52.88 68 ARG A O 1
ATOM 553 N N . PRO A 1 69 ? 7.003 12.270 -5.427 1.00 54.22 69 PRO A N 1
ATOM 554 C CA . PRO A 1 69 ? 8.310 11.855 -4.961 1.00 54.22 69 PRO A CA 1
ATOM 555 C C . PRO A 1 69 ? 9.227 11.852 -6.179 1.00 54.22 69 PRO A C 1
ATOM 557 O O . PRO A 1 69 ? 9.111 11.005 -7.068 1.00 54.22 69 PRO A O 1
ATOM 560 N N . GLU A 1 70 ? 10.065 12.879 -6.267 1.00 50.75 70 GLU A N 1
ATOM 561 C CA . GLU A 1 70 ? 11.050 13.020 -7.318 1.00 50.75 70 GLU A CA 1
ATOM 562 C C . GLU A 1 70 ? 11.916 11.770 -7.236 1.00 50.75 70 GLU A C 1
ATOM 564 O O . GLU A 1 70 ? 12.482 11.455 -6.187 1.00 50.75 70 GLU A O 1
ATOM 569 N N . ALA A 1 71 ? 11.951 10.992 -8.314 1.00 49.75 71 ALA A N 1
ATOM 570 C CA . ALA A 1 71 ? 12.617 9.698 -8.380 1.00 49.75 71 ALA A CA 1
ATOM 571 C C . ALA A 1 71 ? 14.161 9.811 -8.332 1.00 49.75 71 ALA A C 1
ATOM 573 O O . ALA A 1 71 ? 14.850 9.116 -9.074 1.00 49.75 71 ALA A O 1
ATOM 574 N N . GLY A 1 72 ? 14.720 10.686 -7.490 1.00 47.34 72 GLY A N 1
ATOM 575 C CA . GLY A 1 72 ? 16.144 10.990 -7.481 1.00 47.34 72 GLY A CA 1
ATOM 576 C C . GLY A 1 72 ? 16.611 12.119 -6.561 1.00 47.34 72 GLY A C 1
ATOM 577 O O . GLY A 1 72 ? 17.602 12.744 -6.906 1.00 47.34 72 GLY A O 1
ATOM 578 N N . ALA A 1 73 ? 16.007 12.374 -5.393 1.00 46.81 73 ALA A N 1
ATOM 579 C CA . ALA A 1 73 ? 16.627 13.250 -4.380 1.00 46.81 73 ALA A CA 1
ATOM 580 C C . ALA A 1 73 ? 17.781 12.538 -3.631 1.00 46.81 73 ALA A C 1
ATOM 582 O O . ALA A 1 73 ? 17.829 12.474 -2.405 1.00 46.81 73 ALA A O 1
ATOM 583 N N . ALA A 1 74 ? 18.708 11.950 -4.386 1.00 49.34 74 ALA A N 1
ATOM 584 C CA . ALA A 1 74 ? 20.095 11.817 -3.973 1.00 49.34 74 ALA A CA 1
ATOM 585 C C . ALA A 1 74 ? 20.832 12.990 -4.628 1.00 49.34 74 ALA A C 1
ATOM 587 O O . ALA A 1 74 ? 20.560 13.302 -5.779 1.00 49.34 74 ALA A O 1
ATOM 588 N N . THR A 1 75 ? 21.772 13.605 -3.916 1.00 56.22 75 THR A N 1
ATOM 589 C CA . THR A 1 75 ? 22.563 14.785 -4.320 1.00 56.22 75 THR A CA 1
ATOM 590 C C . THR A 1 75 ? 21.827 16.127 -4.255 1.00 56.22 75 THR A C 1
ATOM 592 O O . THR A 1 75 ? 21.250 16.592 -5.226 1.00 56.22 75 THR A O 1
ATOM 595 N N . SER A 1 76 ? 21.894 16.784 -3.095 1.00 47.59 76 SER A N 1
ATOM 596 C CA . SER A 1 76 ? 22.290 18.200 -2.982 1.00 47.59 76 SER A CA 1
ATOM 597 C C . SER A 1 76 ? 22.412 18.567 -1.503 1.00 47.59 76 SER A C 1
ATOM 599 O O . SER A 1 76 ? 21.513 19.106 -0.868 1.00 47.59 76 SER A O 1
ATOM 601 N N . SER A 1 77 ? 23.550 18.198 -0.932 1.00 45.91 77 SER A N 1
ATOM 602 C CA . SER A 1 77 ? 24.144 18.888 0.211 1.00 45.91 77 SER A CA 1
ATOM 603 C C . SER A 1 77 ? 25.634 18.952 -0.102 1.00 45.91 77 SER A C 1
ATOM 605 O O . SER A 1 77 ? 26.395 18.059 0.261 1.00 45.91 77 SER A O 1
ATOM 607 N N . LEU A 1 78 ? 25.981 19.940 -0.924 1.00 51.62 78 LEU A N 1
ATOM 608 C CA . LEU A 1 78 ? 27.317 20.494 -1.107 1.00 51.62 78 LEU A CA 1
ATOM 609 C C . LEU A 1 78 ? 27.191 21.986 -0.812 1.00 51.62 78 LEU A C 1
ATOM 611 O O . LEU A 1 78 ? 26.202 22.572 -1.310 1.00 51.62 78 LEU A O 1
#

pLDDT: mean 73.33, std 14.92, range [39.25, 91.38]

Sequence (78 aa):
SPALPRRCRYYPTCSAYAVEAVQVHGVVKGIVLTLWRLMRCNPLTRGGVDHVPEPGQWHYRYPHDIPRPEAGAATSSL

Foldseek 3Di:
DPDDDLFQLEPPRLVVQLVQLCVFVNDPRSVVVSVVSVVVRDPPDNYYYDHHDHRPDPDDDPPPPPDDPPPDPPDDDD

Radius of gyration: 14.83 Å; Cα contacts (8 Å, |Δi|>4): 65; chains: 1; bounding box: 42×35×25 Å

Mean predicted aligned error: 11.07 Å